Protein AF-A0A7K1J7A1-F1 (afdb_monomer_lite)

pLDDT: mean 70.17, std 13.19, range [38.38, 90.12]

Foldseek 3Di:
DVVLVVVVVVLVVCVVPPPDVVVVVVSVVVVLLSVQLVVQLVVCVVVDPDDSVVSSVVSSVLCVVVVVLVVVLVVLVVVLVVVLVVCVVPPVVCNVVCVPVVVVVSVVVNVVSVVVSCVVVVVVVVVVPPPPPDDDDPDPPPDVVPVVVPPPPDPDD

Sequence (157 aa):
MAYFRRHGAGLIYSWIVLQITPLLVPKIAFSIVWLIGFEWSFYLQARFENTLGGTLRNAYIFGVVYFPATLAMVAIDALFIALLVGAWFVMPQGLFLLVVLGYGCMLALHVPILEYALRKYTRADSATEPANEAQPTPPAQSASSGEYFTRDQLPRK

Secondary structure (DSSP, 8-state):
-HHHHHHHHHHHHHHHH---GGGHHHHHHHHHHHHHHHHHHHHHHHH----HHHHHHHHHHHHHHTHHHHHHHHHHHHHHHHHHHHHHHH-GGGHHHIIIIIHHHHHHHHHHHHHHHHHHHHHHHHHHTTSSS---------SSTTTSSSSS-----

Radius of gyration: 28.2 Å; chains: 1; bounding box: 83×29×86 Å

Structure (mmCIF, N/CA/C/O backbone):
data_AF-A0A7K1J7A1-F1
#
_entry.id   AF-A0A7K1J7A1-F1
#
loop_
_atom_site.group_PDB
_atom_site.id
_atom_site.type_symbol
_atom_site.label_atom_id
_atom_site.label_alt_id
_atom_site.label_comp_id
_atom_site.label_asym_id
_atom_site.label_entity_id
_atom_site.label_seq_id
_atom_site.pdbx_PDB_ins_code
_atom_site.Cartn_x
_atom_site.Cartn_y
_atom_site.Cartn_z
_atom_site.occupancy
_atom_site.B_iso_or_equiv
_atom_site.auth_seq_id
_atom_site.auth_comp_id
_atom_site.auth_asym_id
_atom_site.auth_atom_id
_atom_site.pdbx_PDB_model_num
ATOM 1 N N . MET A 1 1 ? -13.525 -11.819 0.703 1.00 55.12 1 MET A N 1
ATOM 2 C CA . MET A 1 1 ? -12.378 -12.090 -0.200 1.00 55.12 1 MET A CA 1
ATOM 3 C C . MET A 1 1 ? -12.697 -12.079 -1.701 1.00 55.12 1 MET A C 1
ATOM 5 O O . MET A 1 1 ? -11.888 -11.565 -2.462 1.00 55.12 1 MET A O 1
ATOM 9 N N . ALA A 1 2 ? -13.845 -12.585 -2.174 1.00 59.38 2 ALA A N 1
ATOM 10 C CA . ALA A 1 2 ? -14.137 -12.650 -3.620 1.00 59.38 2 ALA A CA 1
ATOM 11 C C . ALA A 1 2 ? -14.369 -11.288 -4.316 1.00 59.38 2 ALA A C 1
ATOM 13 O O . ALA A 1 2 ? -14.198 -11.186 -5.528 1.00 59.38 2 ALA A O 1
ATOM 14 N N . TYR A 1 3 ? -14.784 -10.253 -3.578 1.00 63.09 3 TYR A N 1
ATOM 15 C CA . TYR A 1 3 ? -15.041 -8.917 -4.133 1.00 63.09 3 TYR A CA 1
ATOM 16 C C . TYR A 1 3 ? -13.729 -8.185 -4.435 1.00 63.09 3 TYR A C 1
ATOM 18 O O . TYR A 1 3 ? -13.488 -7.765 -5.560 1.00 63.09 3 TYR A O 1
ATOM 26 N N . PHE A 1 4 ? -12.825 -8.163 -3.456 1.00 64.88 4 PHE A N 1
ATOM 27 C CA . PHE A 1 4 ? -11.498 -7.578 -3.590 1.00 64.88 4 PHE A CA 1
ATOM 28 C C . PHE A 1 4 ? -10.672 -8.247 -4.704 1.00 64.88 4 PHE A C 1
ATOM 30 O O . PHE A 1 4 ? -10.059 -7.575 -5.526 1.00 64.88 4 PHE A O 1
ATOM 37 N N . ARG A 1 5 ? -10.762 -9.580 -4.807 1.00 68.38 5 ARG A N 1
ATOM 38 C CA . ARG A 1 5 ? -10.115 -10.370 -5.865 1.00 68.38 5 ARG A CA 1
ATOM 39 C C . ARG A 1 5 ? -10.633 -10.034 -7.266 1.00 68.38 5 ARG A C 1
ATOM 41 O O . ARG A 1 5 ? -9.837 -9.929 -8.189 1.00 68.38 5 ARG A O 1
ATOM 48 N N . ARG A 1 6 ? -11.950 -9.854 -7.427 1.00 75.19 6 ARG A N 1
ATOM 49 C CA . ARG A 1 6 ? -12.563 -9.506 -8.722 1.00 75.19 6 ARG A CA 1
ATOM 50 C C . ARG A 1 6 ? -12.204 -8.091 -9.166 1.00 75.19 6 ARG A C 1
ATOM 52 O O . ARG A 1 6 ? -11.797 -7.909 -10.307 1.00 75.19 6 ARG A O 1
ATOM 59 N N . HIS A 1 7 ? -12.297 -7.115 -8.265 1.00 75.50 7 HIS A N 1
ATOM 60 C CA . HIS A 1 7 ? -11.946 -5.725 -8.581 1.00 75.50 7 HIS A CA 1
ATOM 61 C C . HIS A 1 7 ? -10.441 -5.538 -8.783 1.00 75.50 7 HIS A C 1
ATOM 63 O O . HIS A 1 7 ? -10.044 -4.822 -9.693 1.00 75.50 7 HIS A O 1
ATOM 69 N N . GLY A 1 8 ? -9.606 -6.252 -8.020 1.00 73.06 8 GLY A N 1
ATOM 70 C CA . GLY A 1 8 ? -8.157 -6.288 -8.229 1.00 73.06 8 GLY A CA 1
ATOM 71 C C . GLY A 1 8 ? -7.756 -6.899 -9.567 1.00 73.06 8 GLY A C 1
ATOM 72 O O . GLY A 1 8 ? -6.958 -6.319 -10.294 1.00 73.06 8 GLY A O 1
ATOM 73 N N . ALA A 1 9 ? -8.356 -8.033 -9.943 1.00 77.06 9 ALA A N 1
ATOM 74 C CA . ALA A 1 9 ? -8.112 -8.649 -11.246 1.00 77.06 9 ALA A CA 1
ATOM 75 C C . ALA A 1 9 ? -8.560 -7.740 -12.403 1.00 77.06 9 ALA A C 1
ATOM 77 O O . ALA A 1 9 ? -7.838 -7.601 -13.387 1.00 77.06 9 ALA A O 1
ATOM 78 N N . GLY A 1 10 ? -9.711 -7.071 -12.264 1.00 78.56 10 GLY A N 1
ATOM 79 C CA . GLY A 1 10 ? -10.178 -6.075 -13.231 1.00 78.56 10 GLY A CA 1
ATOM 80 C C . GLY A 1 10 ? -9.242 -4.869 -13.341 1.00 78.56 10 GLY A C 1
ATOM 81 O O . GLY A 1 10 ? -9.002 -4.375 -14.442 1.00 78.56 10 GLY A O 1
ATOM 82 N N . LEU A 1 11 ? -8.655 -4.432 -12.224 1.00 79.06 11 LEU A N 1
ATOM 83 C CA . LEU A 1 11 ? -7.682 -3.344 -12.198 1.00 79.06 11 LEU A CA 1
ATOM 84 C C . LEU A 1 11 ? -6.378 -3.732 -12.911 1.00 79.06 11 LEU A C 1
ATOM 86 O O . LEU A 1 11 ? -5.908 -2.982 -13.764 1.00 79.06 11 LEU A O 1
ATOM 90 N N . ILE A 1 12 ? -5.842 -4.925 -12.629 1.00 77.81 12 ILE A N 1
ATOM 91 C CA . ILE A 1 12 ? -4.649 -5.477 -13.297 1.00 77.81 12 ILE A CA 1
ATOM 92 C C . ILE A 1 12 ? -4.899 -5.637 -14.801 1.00 77.81 12 ILE A C 1
ATOM 94 O O . ILE A 1 12 ? -4.095 -5.190 -15.617 1.00 77.81 12 ILE A O 1
ATOM 98 N N . TYR A 1 13 ? -6.044 -6.207 -15.183 1.00 79.38 13 TYR A N 1
ATOM 99 C CA . TYR A 1 13 ? -6.443 -6.338 -16.585 1.00 79.38 13 TYR A CA 1
ATOM 100 C C . TYR A 1 13 ? -6.538 -4.975 -17.275 1.00 79.38 13 TYR A C 1
ATOM 102 O O . TYR A 1 13 ? -6.050 -4.799 -18.390 1.00 79.38 13 TYR A O 1
ATOM 110 N N . SER A 1 14 ? -7.100 -3.978 -16.588 1.00 75.88 14 SER A N 1
ATOM 111 C CA . SER A 1 14 ? -7.170 -2.615 -17.101 1.00 75.88 14 SER A CA 1
ATOM 112 C C . SER A 1 14 ? -5.773 -2.041 -17.350 1.00 75.88 14 SER A C 1
ATOM 114 O O . SER A 1 14 ? -5.555 -1.447 -18.403 1.00 75.88 14 SER A O 1
ATOM 116 N N . TRP A 1 15 ? -4.808 -2.228 -16.444 1.00 77.25 15 TRP A N 1
ATOM 117 C CA . TRP A 1 15 ? -3.411 -1.797 -16.630 1.00 77.25 15 TRP A CA 1
ATOM 118 C C . TRP A 1 15 ? -2.720 -2.433 -17.844 1.00 77.25 15 TRP A C 1
ATOM 120 O O . TRP A 1 15 ? -1.930 -1.761 -18.505 1.00 77.25 15 TRP A O 1
ATOM 130 N N . ILE A 1 16 ? -3.048 -3.685 -18.162 1.00 74.81 16 ILE A N 1
ATOM 131 C CA . ILE A 1 16 ? -2.437 -4.435 -19.268 1.00 74.81 16 ILE A CA 1
ATOM 132 C C . ILE A 1 16 ? -3.100 -4.106 -20.615 1.00 74.81 16 ILE A C 1
ATOM 134 O O . ILE A 1 16 ? -2.403 -3.920 -21.607 1.00 74.81 16 ILE A O 1
ATOM 138 N N . VAL A 1 17 ? -4.434 -4.018 -20.660 1.00 75.88 17 VAL A N 1
ATOM 139 C CA . VAL A 1 17 ? -5.200 -3.939 -21.920 1.00 75.88 17 VAL A CA 1
ATOM 140 C C . VAL A 1 17 ? -5.604 -2.510 -22.298 1.00 75.88 17 VAL A C 1
ATOM 142 O O . VAL A 1 17 ? -5.660 -2.176 -23.478 1.00 75.88 17 VAL A O 1
ATOM 145 N N . LEU A 1 18 ? -5.867 -1.632 -21.323 1.00 67.25 18 LEU A N 1
ATOM 146 C CA . LEU A 1 18 ? -6.308 -0.252 -21.567 1.00 67.25 18 LEU A CA 1
ATOM 147 C C . LEU A 1 18 ? -5.167 0.752 -21.337 1.00 67.25 18 LEU A C 1
ATOM 149 O O . LEU A 1 18 ? -5.097 1.400 -20.291 1.00 67.25 18 LEU A O 1
ATOM 153 N N . GLN A 1 19 ? -4.301 0.929 -22.334 1.00 69.81 19 GLN A N 1
ATOM 154 C CA . GLN A 1 19 ? -3.182 1.891 -22.316 1.00 69.81 19 GLN A CA 1
ATOM 155 C C . GLN A 1 19 ? -3.544 3.258 -22.933 1.00 69.81 19 GLN A C 1
ATOM 157 O O . GLN A 1 19 ? -2.779 3.850 -23.687 1.00 69.81 19 GLN A O 1
ATOM 162 N N . ILE A 1 20 ? -4.743 3.765 -22.644 1.00 73.81 20 ILE A N 1
ATOM 163 C CA . ILE A 1 20 ? -5.247 5.022 -23.214 1.00 73.81 20 ILE A CA 1
ATOM 164 C C . ILE A 1 20 ? -4.845 6.198 -22.304 1.00 73.81 20 ILE A C 1
ATOM 166 O O . ILE A 1 20 ? -5.262 6.242 -21.146 1.00 73.81 20 ILE A O 1
ATOM 170 N N . THR A 1 21 ? -4.080 7.168 -22.825 1.00 73.31 21 THR A N 1
ATOM 171 C CA . THR A 1 21 ? -3.510 8.310 -22.071 1.00 73.31 21 THR A CA 1
ATOM 172 C C . THR A 1 21 ? -4.517 9.096 -21.214 1.00 73.31 21 THR A C 1
ATOM 174 O O . THR A 1 21 ? -4.243 9.280 -20.029 1.00 73.31 21 THR A O 1
ATOM 177 N N . PRO A 1 22 ? -5.699 9.524 -21.708 1.00 72.94 22 PRO A N 1
ATOM 178 C CA . PRO A 1 22 ? -6.673 10.229 -20.862 1.00 72.94 22 PRO A CA 1
ATOM 179 C C . PRO A 1 22 ? -7.270 9.360 -19.744 1.00 72.94 22 PRO A C 1
ATOM 181 O O . PRO A 1 22 ? -7.758 9.884 -18.746 1.00 72.94 22 PRO A O 1
ATOM 184 N N . LEU A 1 23 ? -7.206 8.032 -19.870 1.00 74.62 23 LEU A N 1
ATOM 185 C CA . LEU A 1 23 ? -7.706 7.097 -18.865 1.00 74.62 23 LEU A CA 1
ATOM 186 C C . LEU A 1 23 ? -6.685 6.801 -17.754 1.00 74.62 23 LEU A C 1
ATOM 188 O O . LEU A 1 23 ? -7.055 6.163 -16.767 1.00 74.62 23 LEU A O 1
ATOM 192 N N . LEU A 1 24 ? -5.433 7.273 -17.864 1.00 74.06 24 LEU A N 1
ATOM 193 C CA . LEU A 1 24 ? -4.419 7.076 -16.822 1.00 74.06 24 LEU A CA 1
ATOM 194 C C . LEU A 1 24 ? -4.780 7.794 -15.521 1.00 74.06 24 LEU A C 1
ATOM 196 O O . LEU A 1 24 ? -4.690 7.184 -14.462 1.00 74.06 24 LEU A O 1
ATOM 200 N N . VAL A 1 25 ? -5.202 9.061 -15.579 1.00 77.00 25 VAL A N 1
ATOM 201 C CA . VAL A 1 25 ? -5.468 9.857 -14.365 1.00 77.00 25 VAL A CA 1
ATOM 202 C C . VAL A 1 25 ? -6.579 9.227 -13.505 1.00 77.00 25 VAL A C 1
ATOM 204 O O . VAL A 1 25 ? -6.329 8.965 -12.325 1.00 77.00 25 VAL A O 1
ATOM 207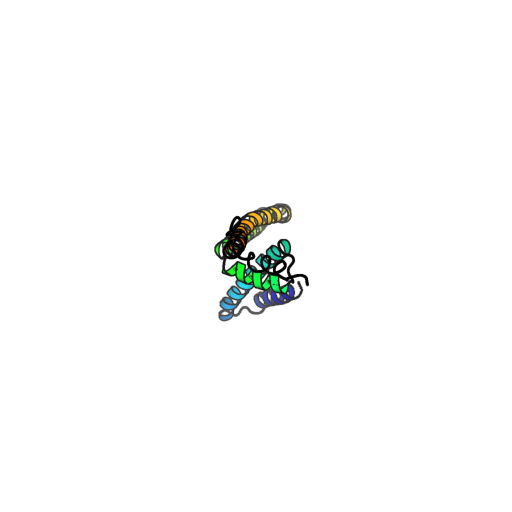 N N . PRO A 1 26 ? -7.759 8.868 -14.056 1.00 80.19 26 PRO A N 1
ATOM 208 C CA . PRO A 1 26 ? -8.788 8.162 -13.291 1.00 80.19 26 PRO A CA 1
ATOM 209 C C . PRO A 1 26 ? -8.329 6.784 -12.801 1.00 80.19 26 PRO A C 1
ATOM 211 O O . PRO A 1 26 ? -8.681 6.368 -11.700 1.00 80.19 26 PRO A O 1
ATOM 214 N N . LYS A 1 27 ? -7.524 6.071 -13.597 1.00 75.44 27 LYS A N 1
ATOM 215 C CA . LYS A 1 27 ? -7.009 4.742 -13.247 1.00 75.44 27 LYS A CA 1
ATOM 216 C C . LYS A 1 27 ? -6.015 4.791 -12.087 1.00 75.44 27 LYS A C 1
ATOM 218 O O . LYS A 1 27 ? -6.087 3.934 -11.208 1.00 75.44 27 LYS A O 1
ATOM 223 N N . ILE A 1 28 ? -5.125 5.784 -12.053 1.00 80.75 28 ILE A N 1
ATOM 224 C CA . ILE A 1 28 ? -4.208 6.027 -10.931 1.00 80.75 28 ILE A CA 1
ATOM 225 C C . ILE A 1 28 ? -5.015 6.331 -9.670 1.00 80.75 28 ILE A C 1
ATOM 227 O O . ILE A 1 28 ? -4.813 5.677 -8.652 1.00 80.75 28 ILE A O 1
ATOM 231 N N . ALA A 1 29 ? -5.979 7.253 -9.752 1.00 76.56 29 ALA A N 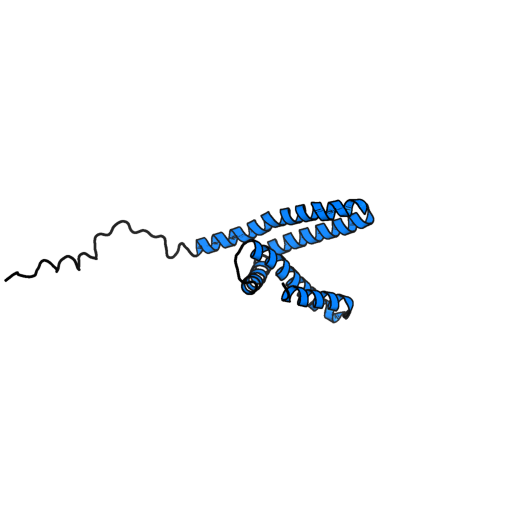1
ATOM 232 C CA . ALA A 1 29 ? -6.834 7.599 -8.619 1.00 76.56 29 ALA A CA 1
ATOM 233 C C . ALA A 1 29 ? -7.592 6.371 -8.082 1.00 76.56 29 ALA A C 1
ATOM 235 O O . ALA A 1 29 ? -7.582 6.111 -6.880 1.00 76.56 29 ALA A O 1
ATOM 236 N N . PHE A 1 30 ? -8.180 5.564 -8.969 1.00 80.31 30 PHE A N 1
ATOM 237 C CA . PHE A 1 30 ? -8.872 4.333 -8.585 1.00 80.31 30 PHE A CA 1
ATOM 238 C C . PHE A 1 30 ? -7.921 3.292 -7.980 1.00 80.31 30 PHE A C 1
ATOM 240 O O . PHE A 1 30 ? -8.285 2.620 -7.019 1.00 80.31 30 PHE A O 1
ATOM 247 N N . SER A 1 31 ? -6.693 3.186 -8.497 1.00 78.38 31 SER A N 1
ATOM 248 C CA . SER A 1 31 ? -5.668 2.287 -7.953 1.00 78.38 31 SER A CA 1
ATOM 249 C C . SER A 1 31 ? -5.258 2.696 -6.542 1.00 78.38 31 SER A C 1
ATOM 251 O O . SER A 1 31 ? -5.178 1.835 -5.674 1.00 78.38 31 SER A O 1
ATOM 253 N N . ILE A 1 32 ? -5.078 3.995 -6.289 1.00 78.69 32 ILE A N 1
ATOM 254 C CA . ILE A 1 32 ? -4.763 4.530 -4.957 1.00 78.69 32 ILE A CA 1
ATOM 255 C C . ILE A 1 32 ? -5.907 4.236 -3.984 1.00 78.69 32 ILE A C 1
ATOM 257 O O . ILE A 1 32 ? -5.678 3.673 -2.919 1.00 78.69 32 ILE A O 1
ATOM 261 N N . VAL A 1 33 ? -7.151 4.551 -4.360 1.00 79.00 33 VAL A N 1
ATOM 262 C CA . VAL A 1 33 ? -8.329 4.275 -3.520 1.00 79.00 33 VAL A CA 1
ATOM 263 C C . VAL A 1 33 ? -8.443 2.782 -3.211 1.00 79.00 33 VAL A C 1
ATOM 265 O O . VAL A 1 33 ? -8.718 2.395 -2.076 1.00 79.00 33 VAL A O 1
ATOM 268 N N . TRP A 1 34 ? -8.206 1.928 -4.204 1.00 79.31 34 TRP A N 1
ATOM 269 C CA . TRP A 1 34 ? -8.223 0.482 -4.026 1.00 79.31 34 TRP A CA 1
ATOM 270 C C . TRP A 1 34 ? -7.117 -0.003 -3.077 1.00 79.31 34 TRP A C 1
ATOM 272 O O . TRP A 1 34 ? -7.407 -0.828 -2.211 1.00 79.31 34 TRP A O 1
ATOM 282 N N . LEU A 1 35 ? -5.899 0.542 -3.192 1.00 78.00 35 LEU A N 1
ATOM 283 C CA . LEU A 1 35 ? -4.760 0.214 -2.326 1.00 78.00 35 LEU A CA 1
ATOM 284 C C . LEU A 1 35 ? -5.065 0.560 -0.864 1.00 78.00 35 LEU A C 1
ATOM 286 O O . LEU A 1 35 ? -4.965 -0.299 0.005 1.00 78.00 35 LEU A O 1
ATOM 290 N N . ILE A 1 36 ? -5.575 1.771 -0.621 1.00 77.69 36 ILE A N 1
ATOM 291 C CA . ILE A 1 36 ? -5.980 2.232 0.714 1.00 77.69 36 ILE A CA 1
ATOM 292 C C . ILE A 1 36 ? -7.057 1.306 1.294 1.00 77.69 36 ILE A C 1
ATOM 294 O O . ILE A 1 36 ? -6.946 0.825 2.419 1.00 77.69 36 ILE A O 1
ATOM 298 N N . GLY A 1 37 ? -8.104 1.008 0.520 1.00 75.19 37 GLY A N 1
ATOM 299 C CA . GLY A 1 37 ? -9.171 0.114 0.971 1.00 75.19 37 GLY A CA 1
ATOM 300 C C . GLY A 1 37 ? -8.659 -1.283 1.332 1.00 75.19 37 GLY A C 1
ATOM 301 O O . GLY A 1 37 ? -9.134 -1.878 2.298 1.00 75.19 37 GLY A O 1
ATOM 302 N N . PHE A 1 38 ? -7.685 -1.802 0.585 1.00 79.81 38 PHE A N 1
ATOM 303 C CA . PHE A 1 38 ? -7.070 -3.104 0.835 1.00 79.81 38 PHE A CA 1
ATOM 304 C C . PHE A 1 38 ? -6.275 -3.156 2.130 1.00 79.81 38 PHE A C 1
ATOM 306 O O . PHE A 1 38 ? -6.488 -4.036 2.965 1.00 79.81 38 PHE A O 1
ATOM 313 N N . GLU A 1 39 ? -5.365 -2.200 2.258 1.00 77.00 39 GLU A N 1
ATOM 314 C CA . GLU A 1 39 ? -4.353 -2.106 3.297 1.00 77.00 39 GLU A CA 1
ATOM 315 C C . GLU A 1 39 ? -5.016 -1.965 4.669 1.00 77.00 39 GLU A C 1
ATOM 317 O O . GLU A 1 39 ? -4.766 -2.742 5.594 1.00 77.00 39 GLU A O 1
ATOM 322 N N . TRP A 1 40 ? -6.003 -1.073 4.754 1.00 73.75 40 TRP A N 1
ATOM 323 C CA . TRP A 1 40 ? -6.779 -0.860 5.969 1.00 73.75 40 TRP A CA 1
ATOM 324 C C . TRP A 1 40 ? -7.781 -1.989 6.260 1.00 73.75 40 TRP A C 1
ATOM 326 O O . TRP A 1 40 ? -8.070 -2.259 7.428 1.00 73.75 40 TRP A O 1
ATOM 336 N N . SER A 1 41 ? -8.297 -2.692 5.240 1.00 76.38 41 SER A N 1
ATOM 337 C CA . SER A 1 41 ? -9.237 -3.807 5.455 1.00 76.38 41 SER A CA 1
ATOM 338 C C . SER A 1 41 ? -8.594 -4.971 6.204 1.00 76.38 41 SER A C 1
ATOM 340 O O . SER A 1 41 ? -9.235 -5.542 7.086 1.00 76.38 41 SER A O 1
ATOM 342 N N . PHE A 1 42 ? -7.348 -5.326 5.880 1.00 72.75 42 PHE A N 1
ATOM 343 C CA . PHE A 1 42 ? -6.640 -6.404 6.577 1.00 72.75 42 PHE A CA 1
ATOM 344 C C . PHE A 1 42 ? -6.317 -6.045 8.021 1.00 72.75 42 PHE A C 1
ATOM 346 O O . PHE A 1 42 ? -6.508 -6.869 8.916 1.00 72.75 42 PHE A O 1
ATOM 353 N N . TYR A 1 43 ? -5.896 -4.805 8.263 1.00 69.12 43 TYR A N 1
ATOM 354 C CA . TYR A 1 43 ? -5.615 -4.349 9.616 1.00 69.12 43 TYR A CA 1
ATOM 355 C C . TYR A 1 43 ? -6.868 -4.358 10.502 1.00 69.12 43 TYR A C 1
ATOM 357 O O . TYR A 1 43 ? -6.853 -4.902 11.607 1.00 69.12 43 TYR A O 1
ATOM 365 N N . LEU A 1 44 ? -7.983 -3.817 10.002 1.00 69.38 44 LEU A N 1
ATOM 366 C CA . LEU A 1 44 ? -9.241 -3.775 10.747 1.00 69.38 44 LEU A CA 1
ATOM 367 C C . LEU A 1 44 ? -9.851 -5.170 10.951 1.00 69.38 44 LEU A C 1
ATOM 369 O O . LEU A 1 44 ? -10.460 -5.400 11.991 1.00 69.38 44 LEU A O 1
ATOM 373 N N . GLN A 1 45 ? -9.661 -6.108 10.014 1.00 67.62 45 GLN A N 1
ATOM 374 C CA . GLN A 1 45 ? -10.054 -7.514 10.201 1.00 67.62 45 GLN A CA 1
ATOM 375 C C . GLN A 1 45 ? -9.253 -8.211 11.303 1.00 67.62 45 GLN A C 1
ATOM 377 O O . GLN A 1 45 ? -9.804 -9.046 12.009 1.00 67.62 45 GLN A O 1
ATOM 382 N N . ALA A 1 46 ? -7.969 -7.883 11.460 1.00 67.06 46 ALA A N 1
ATOM 383 C CA . ALA A 1 46 ? -7.123 -8.473 12.495 1.00 67.06 46 ALA A CA 1
ATOM 384 C C . ALA A 1 46 ? -7.379 -7.885 13.896 1.00 67.06 46 ALA A C 1
ATOM 386 O O . ALA A 1 46 ? -6.958 -8.474 14.891 1.00 67.06 46 ALA A O 1
ATOM 387 N N . ARG A 1 47 ? -8.025 -6.712 13.982 1.00 64.81 47 ARG A N 1
ATOM 388 C CA . ARG A 1 47 ? -8.250 -5.980 15.241 1.00 64.81 47 ARG A CA 1
ATOM 389 C C . ARG A 1 47 ? -9.693 -6.034 15.739 1.00 64.81 47 ARG A C 1
ATOM 391 O O . ARG A 1 47 ? -9.905 -5.957 16.944 1.00 64.81 47 ARG A O 1
ATOM 398 N N . PHE A 1 48 ? -10.665 -6.138 14.836 1.00 66.12 48 PHE A N 1
ATOM 399 C CA . PHE A 1 48 ? -12.084 -6.107 15.175 1.00 66.12 48 PHE A CA 1
ATOM 400 C C . PHE A 1 48 ? -12.827 -7.306 14.585 1.00 66.12 48 PHE A C 1
ATOM 402 O O . PHE A 1 48 ? -12.724 -7.584 13.389 1.00 66.12 48 PHE A O 1
ATOM 409 N N . GLU A 1 49 ? -13.669 -7.948 15.395 1.00 55.69 49 GLU A N 1
ATOM 410 C CA . GLU A 1 49 ? -14.662 -8.907 14.909 1.00 55.69 49 GLU A CA 1
ATOM 411 C C . GLU A 1 49 ? -15.841 -8.157 14.279 1.00 55.69 49 GLU A C 1
ATOM 413 O O . GLU A 1 49 ? -16.850 -7.869 14.915 1.00 55.69 49 GLU A O 1
ATOM 418 N N . ASN A 1 50 ? -15.692 -7.785 13.008 1.00 58.72 50 ASN A N 1
ATOM 419 C CA . ASN A 1 50 ? -16.725 -7.103 12.234 1.00 58.72 50 ASN A CA 1
ATOM 420 C C . ASN A 1 50 ? -17.072 -7.886 10.966 1.00 58.72 50 ASN A C 1
ATOM 422 O O . ASN A 1 50 ? -16.228 -8.545 10.354 1.00 58.72 50 ASN A O 1
ATOM 426 N N . THR A 1 51 ? -18.327 -7.773 10.523 1.00 64.88 51 THR A N 1
ATOM 427 C CA . THR A 1 51 ? -18.722 -8.302 9.213 1.00 64.88 51 THR A CA 1
ATOM 428 C C . THR A 1 51 ? -17.898 -7.627 8.111 1.00 64.88 51 THR A C 1
ATOM 430 O O . THR A 1 51 ? -17.662 -6.419 8.134 1.00 64.88 51 THR A O 1
ATOM 433 N N . LEU A 1 52 ? -17.477 -8.405 7.107 1.00 60.84 52 LEU A N 1
ATOM 434 C CA . LEU A 1 52 ? -16.547 -7.968 6.051 1.00 60.84 52 LEU A CA 1
ATOM 435 C C . LEU A 1 52 ? -16.952 -6.650 5.356 1.00 60.84 52 LEU A C 1
ATOM 437 O O . LEU A 1 52 ? -16.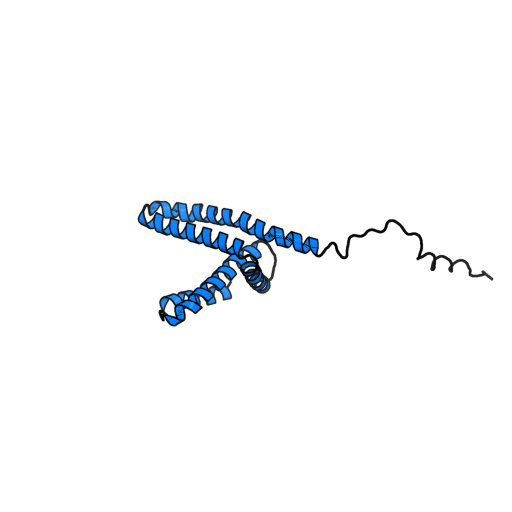085 -5.894 4.923 1.00 60.84 52 LEU A O 1
ATOM 441 N N . GLY A 1 53 ? -18.257 -6.376 5.238 1.00 59.03 53 GLY A N 1
ATOM 442 C CA . GLY A 1 53 ? -18.783 -5.139 4.651 1.00 59.03 53 GLY A CA 1
ATOM 443 C C . GLY A 1 53 ? -18.642 -3.909 5.556 1.00 59.03 53 GLY A C 1
ATOM 444 O O . GLY A 1 53 ? -18.347 -2.822 5.060 1.00 59.03 53 GLY A O 1
ATOM 445 N N . GLY A 1 54 ? -18.788 -4.078 6.875 1.00 64.81 54 GLY A N 1
ATOM 446 C CA . GLY A 1 54 ? -18.538 -3.018 7.857 1.00 64.81 54 GLY A CA 1
ATOM 447 C C . GLY A 1 54 ? -17.058 -2.644 7.921 1.00 64.81 54 GLY A C 1
ATOM 448 O O . GLY A 1 54 ? -16.720 -1.460 7.950 1.00 64.81 54 GLY A O 1
ATOM 449 N N . THR A 1 55 ? -16.175 -3.641 7.822 1.00 67.44 55 THR A N 1
ATOM 450 C CA . THR A 1 55 ? -14.724 -3.425 7.803 1.00 67.44 55 THR A CA 1
ATOM 451 C C . THR A 1 55 ? -14.265 -2.621 6.592 1.00 67.44 55 THR A C 1
ATOM 453 O O . THR A 1 55 ? -13.478 -1.696 6.761 1.00 67.44 55 THR A O 1
ATOM 456 N N . LEU A 1 56 ? -14.785 -2.902 5.389 1.00 67.25 56 LEU A N 1
ATOM 457 C CA . LEU A 1 56 ? -14.444 -2.111 4.200 1.00 67.25 56 LEU A CA 1
ATOM 458 C C . LEU A 1 56 ? -14.862 -0.646 4.359 1.00 67.25 56 LEU A C 1
ATOM 460 O O . LEU A 1 56 ? -14.071 0.250 4.085 1.00 67.25 56 LEU A O 1
ATOM 464 N N . ARG A 1 57 ? -16.095 -0.386 4.814 1.00 67.69 57 ARG A N 1
ATOM 465 C CA . ARG A 1 57 ? -16.578 0.991 4.995 1.00 67.69 57 ARG A CA 1
ATOM 466 C C . ARG A 1 57 ? -15.708 1.754 5.995 1.00 67.69 57 ARG A C 1
ATOM 468 O O . ARG A 1 57 ? -15.335 2.892 5.725 1.00 67.69 57 ARG A O 1
ATOM 475 N N . ASN A 1 58 ? -15.340 1.114 7.103 1.00 68.12 58 ASN A N 1
ATOM 476 C CA . ASN A 1 58 ? -14.452 1.717 8.092 1.00 68.12 58 ASN A CA 1
ATOM 477 C C . ASN A 1 58 ? -13.032 1.908 7.542 1.00 68.12 58 ASN A C 1
ATOM 479 O O . ASN A 1 58 ? -12.446 2.959 7.774 1.00 68.12 58 ASN A O 1
ATOM 483 N N . ALA A 1 59 ? -12.509 0.963 6.756 1.00 71.69 59 ALA A N 1
ATOM 484 C CA . ALA A 1 59 ? -11.191 1.057 6.129 1.00 71.69 59 ALA A CA 1
ATOM 485 C C . ALA A 1 59 ? -11.056 2.317 5.264 1.00 71.69 59 ALA A C 1
ATOM 487 O O . ALA A 1 59 ? -10.076 3.049 5.384 1.00 71.69 59 ALA A O 1
ATOM 488 N N . TYR A 1 60 ? -12.070 2.619 4.449 1.00 72.62 60 TYR A N 1
ATOM 489 C CA . TYR A 1 60 ? -12.072 3.829 3.625 1.00 72.62 60 TYR A CA 1
ATOM 490 C C . TYR A 1 60 ? -12.156 5.117 4.455 1.00 72.62 60 TYR A C 1
ATOM 492 O O . TYR A 1 60 ? -11.470 6.085 4.136 1.00 72.62 60 TYR A O 1
ATOM 500 N N . ILE A 1 61 ? -12.947 5.136 5.534 1.00 72.25 61 ILE A N 1
ATOM 501 C CA . ILE A 1 61 ? -13.044 6.302 6.429 1.00 72.25 61 ILE A CA 1
ATOM 502 C C . ILE A 1 61 ? -11.701 6.546 7.129 1.00 72.25 61 ILE A C 1
ATOM 504 O O . ILE A 1 61 ? -11.194 7.666 7.107 1.00 72.25 61 ILE A O 1
ATOM 508 N N . PHE A 1 62 ? -11.087 5.501 7.689 1.00 66.00 62 PHE A N 1
ATOM 509 C CA . PHE A 1 62 ? -9.782 5.606 8.343 1.00 66.00 62 PHE A CA 1
ATOM 510 C C . PHE A 1 62 ? -8.680 6.020 7.365 1.00 66.00 62 PHE A C 1
ATOM 512 O O . PHE A 1 62 ? -7.901 6.917 7.680 1.00 66.00 62 PHE A O 1
ATOM 519 N N . GLY A 1 63 ? -8.662 5.452 6.159 1.00 63.44 63 GLY A N 1
ATOM 520 C CA . GLY A 1 63 ? -7.669 5.786 5.143 1.00 63.44 63 GLY A CA 1
ATOM 521 C C . GLY A 1 63 ? -7.692 7.255 4.706 1.00 63.44 63 GLY A C 1
ATOM 522 O O . GLY A 1 63 ? -6.629 7.835 4.485 1.00 63.44 63 GLY A O 1
ATOM 523 N N . VAL A 1 64 ? -8.880 7.869 4.626 1.00 66.38 64 VAL A N 1
ATOM 524 C CA . VAL A 1 64 ? -9.051 9.286 4.247 1.00 66.38 64 VAL A CA 1
ATOM 525 C C . VAL A 1 64 ? -8.807 10.227 5.431 1.00 66.38 64 VAL A C 1
ATOM 527 O O . VAL A 1 64 ? -8.160 11.260 5.271 1.00 66.38 64 VAL A O 1
ATOM 530 N N . VAL A 1 65 ? -9.289 9.877 6.627 1.00 66.62 65 VAL A N 1
ATOM 531 C CA . VAL A 1 65 ? -9.165 10.721 7.831 1.00 66.62 65 VAL A CA 1
ATOM 532 C C . VAL A 1 65 ? -7.734 10.721 8.383 1.00 66.62 65 VAL A C 1
ATOM 534 O O . VAL A 1 65 ? -7.262 11.745 8.877 1.00 66.62 65 VAL A O 1
ATOM 537 N N . TYR A 1 66 ? -7.009 9.607 8.259 1.00 68.56 66 TYR A N 1
ATOM 538 C CA . TYR A 1 66 ? -5.632 9.456 8.740 1.00 68.56 66 TYR A CA 1
ATOM 539 C C . TYR A 1 66 ? -4.629 9.409 7.589 1.00 68.56 66 TYR A C 1
ATOM 541 O O . TYR A 1 66 ? -3.754 8.544 7.531 1.00 68.56 66 TYR A O 1
ATOM 549 N N . PHE A 1 67 ? -4.716 10.404 6.705 1.00 69.19 67 PHE A N 1
ATOM 550 C CA . PHE A 1 67 ? -3.803 10.576 5.574 1.00 69.19 67 PHE A CA 1
ATOM 551 C C . PHE A 1 67 ? -2.304 10.447 5.930 1.00 69.19 67 PHE A C 1
ATOM 553 O O . PHE A 1 67 ? -1.597 9.777 5.182 1.00 69.19 67 PHE A O 1
ATOM 560 N N . PRO A 1 68 ? -1.788 10.977 7.064 1.00 69.69 68 PRO A N 1
ATOM 561 C CA . PRO A 1 68 ? -0.372 10.822 7.415 1.00 69.69 68 PRO A CA 1
ATOM 562 C C . PRO A 1 68 ? 0.032 9.373 7.711 1.00 69.69 68 PRO A C 1
ATOM 564 O O . PRO A 1 68 ? 1.145 8.974 7.384 1.00 69.69 68 PRO A O 1
ATOM 567 N N . ALA A 1 69 ? -0.861 8.585 8.320 1.00 70.88 69 ALA A N 1
ATOM 568 C CA . ALA A 1 69 ? -0.598 7.180 8.624 1.00 70.88 69 ALA A CA 1
ATOM 569 C C . ALA A 1 69 ? -0.612 6.346 7.340 1.00 70.88 69 ALA A C 1
ATOM 571 O O . ALA A 1 69 ? 0.317 5.583 7.100 1.00 70.88 69 ALA A O 1
ATOM 572 N N . THR A 1 70 ? -1.606 6.568 6.476 1.00 76.62 70 THR A N 1
ATOM 573 C CA . THR A 1 70 ? -1.668 5.963 5.138 1.00 76.62 70 THR A CA 1
ATOM 574 C C . THR A 1 70 ? -0.432 6.315 4.308 1.00 76.62 70 THR A C 1
ATOM 576 O O . THR A 1 70 ? 0.170 5.445 3.694 1.00 76.62 70 THR A O 1
ATOM 579 N N . LEU A 1 71 ? 0.006 7.579 4.325 1.00 78.88 71 LEU A N 1
ATOM 580 C CA . LEU A 1 71 ? 1.199 8.014 3.598 1.00 78.88 71 LEU A CA 1
ATOM 581 C C . LEU A 1 71 ? 2.476 7.348 4.130 1.00 78.88 71 LEU A C 1
ATOM 583 O O . LEU A 1 71 ? 3.334 6.967 3.339 1.00 78.88 71 LEU A O 1
ATOM 587 N N . ALA A 1 72 ? 2.603 7.198 5.452 1.00 79.25 72 ALA A N 1
ATOM 588 C CA . ALA A 1 72 ? 3.749 6.536 6.069 1.00 79.25 72 ALA A CA 1
ATOM 589 C C . ALA A 1 72 ? 3.829 5.049 5.691 1.00 79.25 72 ALA A C 1
ATOM 591 O O . ALA A 1 72 ? 4.915 4.560 5.387 1.00 79.25 72 ALA A O 1
ATOM 592 N N . MET A 1 73 ? 2.694 4.349 5.666 1.00 80.50 73 MET A N 1
ATOM 593 C CA . MET A 1 73 ? 2.642 2.941 5.262 1.00 80.50 73 MET A CA 1
ATOM 594 C C . MET A 1 73 ? 2.959 2.767 3.769 1.00 80.50 73 MET A C 1
ATOM 596 O O . MET A 1 73 ? 3.884 2.036 3.423 1.00 80.50 73 MET A O 1
ATOM 600 N N . VAL A 1 74 ? 2.348 3.577 2.896 1.00 83.44 74 VAL A N 1
ATOM 601 C CA . VAL A 1 74 ? 2.670 3.604 1.455 1.00 83.44 74 VAL A CA 1
ATOM 602 C C . VAL A 1 74 ? 4.152 3.918 1.203 1.00 83.44 74 VAL A C 1
ATOM 604 O O . VAL A 1 74 ? 4.759 3.368 0.284 1.00 83.44 74 VAL A O 1
ATOM 607 N N . ALA A 1 75 ? 4.769 4.785 2.010 1.00 83.00 75 ALA A N 1
ATOM 608 C CA . ALA A 1 75 ? 6.198 5.075 1.905 1.00 83.00 75 ALA A CA 1
ATOM 609 C C . ALA A 1 75 ? 7.072 3.863 2.279 1.00 83.00 75 ALA A C 1
ATOM 611 O O . ALA A 1 75 ? 8.087 3.620 1.622 1.00 83.00 75 ALA A O 1
ATOM 612 N N . ILE A 1 76 ? 6.680 3.088 3.295 1.00 84.06 76 ILE A N 1
ATOM 613 C CA . ILE A 1 76 ? 7.364 1.843 3.679 1.00 84.06 76 ILE A CA 1
ATOM 614 C C . ILE A 1 76 ? 7.221 0.795 2.569 1.00 84.06 76 ILE A C 1
ATOM 616 O O . ILE A 1 76 ? 8.212 0.155 2.211 1.00 84.06 76 ILE A O 1
ATOM 620 N N . ASP A 1 77 ? 6.037 0.671 1.973 1.00 84.69 77 ASP A N 1
ATOM 621 C CA . ASP A 1 77 ? 5.788 -0.225 0.839 1.00 84.69 77 ASP A CA 1
ATOM 622 C C . ASP A 1 77 ? 6.653 0.140 -0.367 1.00 84.69 77 ASP A C 1
ATOM 624 O O . ASP A 1 77 ? 7.315 -0.718 -0.956 1.00 84.69 77 ASP A O 1
ATOM 628 N N . ALA A 1 78 ? 6.702 1.429 -0.713 1.00 85.19 78 ALA A N 1
ATOM 629 C CA . ALA A 1 78 ? 7.526 1.929 -1.806 1.00 85.19 78 ALA A CA 1
ATOM 630 C C . ALA A 1 78 ? 9.020 1.666 -1.559 1.00 85.19 78 ALA A C 1
ATOM 632 O O . ALA A 1 78 ? 9.730 1.242 -2.474 1.00 85.19 78 ALA A O 1
ATOM 633 N N . LEU A 1 79 ? 9.492 1.863 -0.323 1.00 88.38 79 LEU A N 1
ATOM 634 C CA . LEU A 1 79 ? 10.865 1.552 0.070 1.00 88.38 79 LEU A CA 1
ATOM 635 C C . LEU A 1 79 ? 11.163 0.053 -0.064 1.00 88.38 79 LEU A C 1
ATOM 637 O O . LEU A 1 79 ? 12.211 -0.320 -0.593 1.00 88.38 79 LEU A O 1
ATOM 641 N N . PHE A 1 80 ? 10.242 -0.809 0.368 1.00 86.12 80 PHE A N 1
ATOM 642 C CA . PHE A 1 80 ? 10.390 -2.257 0.241 1.00 86.12 80 PHE A CA 1
ATOM 643 C C . PHE A 1 80 ? 10.441 -2.698 -1.228 1.00 86.12 80 PHE A C 1
ATOM 645 O O . PHE A 1 80 ? 11.314 -3.480 -1.603 1.00 86.12 80 PHE A O 1
ATOM 652 N N . ILE A 1 81 ? 9.578 -2.146 -2.087 1.00 87.38 81 ILE A N 1
ATOM 653 C CA . ILE A 1 81 ? 9.600 -2.407 -3.535 1.00 87.38 81 ILE A CA 1
ATOM 654 C C . ILE A 1 81 ? 10.922 -1.936 -4.151 1.00 87.38 81 ILE A C 1
ATOM 656 O O . ILE A 1 81 ? 11.523 -2.670 -4.935 1.00 87.38 81 ILE A O 1
ATOM 660 N N . ALA A 1 82 ? 11.412 -0.750 -3.781 1.00 86.94 82 ALA A N 1
ATOM 661 C CA . ALA A 1 82 ? 12.693 -0.236 -4.263 1.00 86.94 82 ALA A CA 1
ATOM 662 C C . ALA A 1 82 ? 13.863 -1.148 -3.861 1.00 86.94 82 ALA A C 1
ATOM 664 O O . ALA A 1 82 ? 14.728 -1.441 -4.687 1.00 86.94 82 ALA A O 1
ATOM 665 N N . LEU A 1 83 ? 13.858 -1.658 -2.624 1.00 87.00 83 LEU A N 1
ATOM 666 C CA . LEU A 1 83 ? 14.826 -2.653 -2.158 1.00 87.00 83 LEU A CA 1
ATOM 667 C C . LEU A 1 83 ? 14.715 -3.965 -2.937 1.00 87.00 83 LEU A C 1
ATOM 669 O O . LEU A 1 83 ? 15.738 -4.559 -3.255 1.00 87.00 83 LEU A O 1
ATOM 673 N N . LEU A 1 84 ? 13.504 -4.405 -3.278 1.00 87.88 84 LEU A N 1
ATOM 674 C CA . LEU A 1 84 ? 13.265 -5.644 -4.020 1.00 87.88 84 LEU A CA 1
ATOM 675 C C . LEU A 1 84 ? 13.780 -5.546 -5.460 1.00 87.88 84 LEU A C 1
ATOM 677 O O . LEU A 1 84 ? 14.467 -6.449 -5.938 1.00 87.88 84 LEU A O 1
ATOM 681 N N . VAL A 1 85 ? 13.538 -4.410 -6.115 1.00 87.12 85 VAL A N 1
ATOM 682 C CA . VAL A 1 85 ? 14.094 -4.095 -7.438 1.00 87.12 85 VAL A CA 1
ATOM 683 C C . VAL A 1 85 ? 15.619 -3.961 -7.366 1.00 87.12 85 VAL A C 1
ATOM 685 O O . VAL A 1 85 ? 16.324 -4.541 -8.187 1.00 87.12 85 VAL A O 1
ATOM 688 N N . GLY A 1 86 ? 16.156 -3.261 -6.365 1.00 86.25 86 GLY A N 1
ATOM 689 C CA . GLY A 1 86 ? 17.603 -3.132 -6.172 1.00 86.25 86 GLY A CA 1
ATOM 690 C C . GLY A 1 86 ? 18.289 -4.479 -5.924 1.00 86.25 86 GLY A C 1
ATOM 691 O O . GLY A 1 86 ? 19.302 -4.788 -6.551 1.00 86.25 86 GLY A O 1
ATOM 692 N N . ALA A 1 87 ? 17.706 -5.316 -5.066 1.00 85.56 87 ALA A N 1
ATOM 693 C CA . ALA A 1 87 ? 18.202 -6.656 -4.765 1.00 85.56 87 ALA A CA 1
ATOM 694 C C . ALA A 1 87 ? 18.164 -7.570 -5.993 1.00 85.56 87 ALA A C 1
ATOM 696 O O . ALA A 1 87 ? 19.089 -8.354 -6.185 1.00 85.56 87 ALA A O 1
ATOM 697 N N . TRP A 1 88 ? 17.156 -7.433 -6.859 1.00 86.50 88 TRP A N 1
ATOM 698 C CA . TRP A 1 88 ? 17.103 -8.151 -8.131 1.00 86.50 88 TRP A CA 1
ATOM 699 C C . TRP A 1 88 ? 18.323 -7.874 -9.014 1.00 86.50 88 TRP A C 1
ATOM 701 O O . TRP A 1 88 ? 18.905 -8.807 -9.564 1.00 86.50 88 TRP A O 1
ATOM 711 N N . PHE A 1 89 ? 18.740 -6.609 -9.119 1.00 89.81 89 PHE A N 1
ATOM 712 C CA . PHE A 1 89 ? 19.876 -6.227 -9.959 1.00 89.81 89 PHE A CA 1
ATOM 713 C C . PHE A 1 89 ? 21.241 -6.486 -9.310 1.00 89.81 89 PHE A C 1
ATOM 715 O O . PHE A 1 89 ? 22.189 -6.813 -10.020 1.00 89.81 89 PHE A O 1
ATOM 722 N N . VAL A 1 90 ? 21.365 -6.337 -7.987 1.00 83.69 90 VAL A N 1
ATOM 723 C CA . VAL A 1 90 ? 22.661 -6.428 -7.289 1.00 83.69 90 VAL A CA 1
ATOM 724 C C . VAL A 1 90 ? 22.955 -7.842 -6.788 1.00 83.69 90 VAL A C 1
ATOM 726 O O . VAL A 1 90 ? 24.087 -8.312 -6.887 1.00 83.69 90 VAL A O 1
ATOM 729 N N . MET A 1 91 ? 21.964 -8.531 -6.217 1.00 85.31 91 MET A N 1
ATOM 730 C CA . MET A 1 91 ? 22.168 -9.823 -5.563 1.00 85.31 91 MET A CA 1
ATOM 731 C C . MET A 1 91 ? 20.876 -10.661 -5.549 1.00 85.31 91 MET A C 1
ATOM 733 O O . MET A 1 91 ? 20.175 -10.706 -4.533 1.00 85.31 91 MET A O 1
ATOM 737 N N . PRO A 1 92 ? 20.575 -11.408 -6.627 1.00 82.06 92 PRO A N 1
ATOM 738 C CA . PRO A 1 92 ? 19.322 -12.156 -6.730 1.00 82.06 92 PRO A CA 1
ATOM 739 C C . PRO A 1 92 ? 19.192 -13.275 -5.682 1.00 82.06 92 PRO A C 1
ATOM 741 O O . PRO A 1 92 ? 18.092 -13.586 -5.240 1.00 82.06 92 PRO A O 1
ATOM 744 N N . GLN A 1 93 ? 20.301 -13.837 -5.192 1.00 82.75 93 GLN A N 1
ATOM 745 C CA . GLN A 1 93 ? 20.287 -14.799 -4.076 1.00 82.75 93 GLN A CA 1
ATOM 746 C C . GLN A 1 93 ? 19.764 -14.199 -2.753 1.00 82.75 93 GLN A C 1
ATOM 748 O O . GLN A 1 93 ? 19.195 -14.915 -1.932 1.00 82.75 93 GLN A O 1
ATOM 753 N N . GLY A 1 94 ? 19.896 -12.880 -2.557 1.00 81.75 94 GLY A N 1
ATOM 754 C CA . GLY A 1 94 ? 19.394 -12.168 -1.378 1.00 81.75 94 GLY A CA 1
ATOM 755 C C . GLY A 1 94 ? 17.880 -11.933 -1.394 1.00 81.75 94 GLY A C 1
ATOM 756 O O . GLY A 1 94 ? 17.305 -11.628 -0.350 1.00 81.75 94 GLY A O 1
ATOM 757 N N . LEU A 1 95 ? 17.211 -12.121 -2.541 1.00 85.06 95 LEU A N 1
ATOM 758 C CA . LEU A 1 95 ? 15.760 -11.941 -2.673 1.00 85.06 95 LEU A CA 1
ATOM 759 C C . LEU A 1 95 ? 14.974 -12.876 -1.758 1.00 85.06 95 LEU A C 1
ATOM 761 O O . LEU A 1 95 ? 13.981 -12.450 -1.182 1.00 85.06 95 LEU A O 1
ATOM 765 N N . PHE A 1 96 ? 15.410 -14.128 -1.594 1.00 86.38 96 PHE A N 1
ATOM 766 C CA . PHE A 1 96 ? 14.728 -15.074 -0.708 1.00 86.38 96 PHE A CA 1
ATOM 767 C C . PHE A 1 96 ? 14.680 -14.552 0.735 1.00 86.38 96 PHE A C 1
ATOM 769 O O . PHE A 1 96 ? 13.619 -14.524 1.357 1.00 86.38 96 PHE A O 1
ATOM 776 N N . LEU A 1 97 ? 15.817 -14.060 1.237 1.00 86.62 97 LEU A N 1
ATOM 777 C CA . LEU A 1 97 ? 15.911 -13.440 2.558 1.00 86.62 97 LEU A CA 1
ATOM 778 C C . LEU A 1 97 ? 15.087 -12.152 2.627 1.00 86.62 97 LEU A C 1
ATOM 780 O O . LEU A 1 97 ? 14.346 -11.958 3.583 1.00 86.62 97 LEU A O 1
ATOM 784 N N . LEU A 1 98 ? 15.160 -11.293 1.610 1.00 86.88 98 LEU A N 1
ATOM 785 C CA . LEU A 1 98 ? 14.393 -10.048 1.572 1.00 86.88 98 LEU A CA 1
ATOM 786 C C . LEU A 1 98 ? 12.876 -10.300 1.565 1.00 86.88 98 LEU A C 1
ATOM 788 O O . LEU A 1 98 ? 12.133 -9.590 2.233 1.00 86.88 98 LEU A O 1
ATOM 792 N N . VAL A 1 99 ? 12.408 -11.324 0.854 1.00 86.94 99 VAL A N 1
ATOM 793 C CA . VAL A 1 99 ? 10.985 -11.672 0.795 1.00 86.94 99 VAL A CA 1
ATOM 794 C C . VAL A 1 99 ? 10.517 -12.313 2.095 1.00 86.94 99 VAL A C 1
ATOM 796 O O . VAL A 1 99 ? 9.455 -11.954 2.578 1.00 86.94 99 VAL A O 1
ATOM 799 N N . VAL A 1 100 ? 11.272 -13.239 2.689 1.00 87.19 100 VAL A N 1
ATOM 800 C CA . VAL A 1 100 ? 10.831 -13.915 3.922 1.00 87.19 100 VAL A CA 1
ATOM 801 C C . VAL A 1 100 ? 11.021 -13.017 5.146 1.00 87.19 100 VAL A C 1
ATOM 803 O O . VAL A 1 100 ? 10.076 -12.767 5.891 1.00 87.19 100 VAL A O 1
ATOM 806 N N . LEU A 1 101 ? 12.235 -12.508 5.355 1.00 90.12 101 LEU A N 1
ATOM 807 C CA . LEU A 1 101 ? 12.578 -11.685 6.515 1.00 90.12 101 LEU A CA 1
ATOM 808 C C . LEU A 1 101 ? 12.168 -10.227 6.310 1.00 90.12 101 LEU A C 1
ATOM 810 O O . LEU A 1 101 ? 11.560 -9.631 7.195 1.00 90.12 101 LEU A O 1
ATOM 814 N N . GLY A 1 102 ? 12.483 -9.648 5.151 1.00 85.25 102 GLY A N 1
ATOM 815 C CA . GLY A 1 102 ? 12.202 -8.237 4.885 1.00 85.25 102 GLY A CA 1
ATOM 816 C C . GLY A 1 102 ? 10.705 -7.930 4.860 1.00 85.25 102 GLY A C 1
ATOM 817 O O . GLY A 1 102 ? 10.304 -6.900 5.396 1.00 85.25 102 GLY A O 1
ATOM 818 N N . TYR A 1 103 ? 9.871 -8.845 4.353 1.00 85.00 103 TYR A N 1
ATOM 819 C CA . TYR A 1 103 ? 8.415 -8.715 4.467 1.00 85.00 103 TYR A CA 1
ATOM 820 C C . TYR A 1 103 ? 7.951 -8.752 5.929 1.00 85.00 103 TYR A C 1
ATOM 822 O O . TYR A 1 103 ? 7.143 -7.926 6.344 1.00 85.00 103 TYR A O 1
ATOM 830 N N . GLY A 1 104 ? 8.513 -9.650 6.747 1.00 83.94 104 GLY A N 1
ATOM 831 C CA . GLY A 1 104 ? 8.227 -9.706 8.184 1.00 83.94 104 GLY A CA 1
ATOM 832 C C . GLY A 1 104 ? 8.610 -8.417 8.921 1.00 83.94 104 GLY A C 1
ATOM 833 O O . GLY A 1 104 ? 7.825 -7.905 9.719 1.00 83.94 104 GLY A O 1
ATOM 834 N N . CYS A 1 105 ? 9.780 -7.846 8.621 1.00 84.69 105 CYS A N 1
ATOM 835 C CA . CYS A 1 105 ? 10.217 -6.563 9.178 1.00 84.69 105 CYS A CA 1
ATOM 836 C C . CYS A 1 105 ? 9.326 -5.402 8.719 1.00 84.69 105 CYS A C 1
ATOM 838 O O . CYS A 1 105 ? 8.959 -4.554 9.531 1.00 84.69 105 CYS A O 1
ATOM 840 N N . MET A 1 106 ? 8.952 -5.378 7.439 1.00 86.94 106 MET A N 1
ATOM 841 C CA . MET A 1 106 ? 8.030 -4.390 6.883 1.00 86.94 106 MET A CA 1
ATOM 842 C C . MET A 1 106 ? 6.674 -4.444 7.600 1.00 86.94 106 MET A C 1
ATOM 844 O O . MET A 1 106 ? 6.202 -3.407 8.065 1.00 86.94 106 MET A O 1
ATOM 848 N N . LEU A 1 107 ? 6.097 -5.630 7.815 1.00 83.12 107 LEU A N 1
ATOM 849 C CA . LEU A 1 107 ? 4.864 -5.778 8.595 1.00 83.12 107 LEU A CA 1
ATOM 850 C C . LEU A 1 107 ? 5.036 -5.329 10.053 1.00 83.12 107 LEU A C 1
ATOM 852 O O . LEU A 1 107 ? 4.155 -4.669 10.600 1.00 83.12 107 LEU A O 1
ATOM 856 N N . ALA A 1 108 ? 6.176 -5.627 10.682 1.00 84.44 108 ALA A N 1
ATOM 857 C CA . ALA A 1 108 ? 6.462 -5.182 12.045 1.00 84.44 108 ALA A CA 1
ATOM 858 C C . ALA A 1 108 ? 6.519 -3.647 12.167 1.00 84.44 108 ALA A C 1
ATOM 860 O O . ALA A 1 108 ? 6.086 -3.105 13.181 1.00 84.44 108 ALA A O 1
ATOM 861 N N . LEU A 1 109 ? 6.990 -2.943 11.131 1.00 84.25 109 LEU A N 1
ATOM 862 C CA . LEU A 1 109 ? 6.991 -1.476 11.047 1.00 84.25 109 LEU A CA 1
ATOM 863 C C . LEU A 1 109 ? 5.584 -0.879 10.897 1.00 84.25 109 LEU A C 1
ATOM 865 O O . LEU A 1 109 ? 5.336 0.226 11.377 1.00 84.25 109 LEU A O 1
ATOM 869 N N . HIS A 1 110 ? 4.650 -1.613 10.290 1.00 79.56 110 HIS A N 1
ATOM 870 C CA . HIS A 1 110 ? 3.263 -1.170 10.146 1.00 79.56 110 HIS A CA 1
ATOM 871 C C . HIS A 1 110 ? 2.521 -1.157 11.489 1.00 79.56 110 HIS A C 1
ATOM 873 O O . HIS A 1 110 ? 1.752 -0.235 11.762 1.00 79.56 110 HIS A O 1
ATOM 879 N N . VAL A 1 111 ? 2.783 -2.137 12.362 1.00 80.75 111 VAL A N 1
ATOM 880 C CA . VAL A 1 111 ? 2.106 -2.285 13.665 1.00 80.75 111 VAL A CA 1
ATOM 881 C C . VAL A 1 111 ? 2.135 -1.007 14.525 1.00 80.75 111 VAL A C 1
ATOM 883 O O . VAL A 1 111 ? 1.053 -0.544 14.892 1.00 80.75 111 VAL A O 1
ATOM 886 N N . PRO A 1 112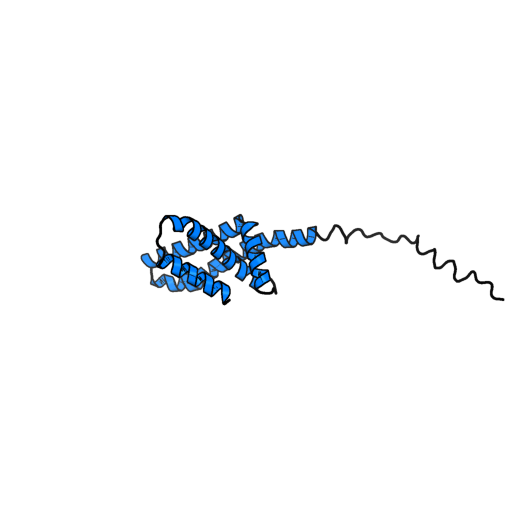 ? 3.289 -0.382 14.840 1.00 79.56 112 PRO A N 1
ATOM 887 C CA . PRO A 1 112 ? 3.321 0.811 15.689 1.00 79.56 112 PRO A CA 1
ATOM 888 C C . PRO A 1 112 ? 2.662 2.034 15.034 1.00 79.56 112 PRO A C 1
ATOM 890 O O . PRO A 1 112 ? 2.057 2.848 15.732 1.00 79.56 112 PRO A O 1
ATOM 89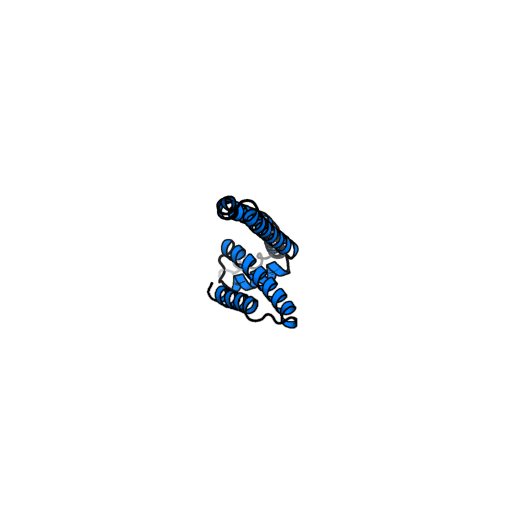3 N N . ILE A 1 113 ? 2.738 2.161 13.705 1.00 75.50 113 ILE A N 1
ATOM 894 C CA . ILE A 1 113 ? 2.117 3.261 12.946 1.00 75.50 113 ILE A CA 1
ATOM 895 C C . ILE A 1 113 ? 0.595 3.153 13.022 1.00 75.50 113 ILE A C 1
ATOM 897 O O . ILE A 1 113 ? -0.105 4.130 13.305 1.00 75.50 113 ILE A O 1
ATOM 901 N N . LEU A 1 114 ? 0.085 1.942 12.828 1.00 74.69 114 LEU A N 1
ATOM 902 C CA . LEU A 1 114 ? -1.336 1.650 12.903 1.00 74.69 114 LEU A CA 1
ATOM 903 C C . LEU A 1 114 ? -1.861 1.785 14.339 1.00 74.69 114 LEU A C 1
ATOM 905 O O . LEU A 1 114 ? -2.926 2.362 14.549 1.00 74.69 114 LEU A O 1
ATOM 909 N N . GLU A 1 115 ? -1.097 1.349 15.344 1.00 75.31 115 GLU A N 1
ATOM 910 C CA . GLU A 1 115 ? -1.433 1.577 16.754 1.00 75.31 115 GLU A CA 1
ATOM 911 C C . GLU A 1 115 ? -1.448 3.062 17.123 1.00 75.31 115 GLU A C 1
ATOM 913 O O . GLU A 1 115 ? -2.326 3.494 17.871 1.00 75.31 115 GLU A O 1
ATOM 918 N N . TYR A 1 116 ? -0.525 3.866 16.593 1.00 76.06 116 TYR A N 1
ATOM 919 C CA . TYR A 1 116 ? -0.552 5.317 16.771 1.00 76.06 116 TYR A CA 1
ATOM 920 C C . TYR A 1 116 ? -1.832 5.934 16.189 1.00 76.06 116 TYR A C 1
ATOM 922 O O . TYR A 1 116 ? -2.477 6.751 16.854 1.00 76.06 116 TYR A O 1
ATOM 930 N N . ALA A 1 117 ? -2.244 5.508 14.990 1.00 70.06 117 ALA A N 1
ATOM 931 C CA . ALA A 1 117 ? -3.497 5.951 14.383 1.00 70.06 117 ALA A CA 1
ATOM 932 C C . ALA A 1 117 ? -4.720 5.531 15.223 1.00 70.06 117 ALA A C 1
ATOM 934 O O . ALA A 1 117 ? -5.614 6.347 15.465 1.00 70.06 117 ALA A O 1
ATOM 935 N N . LEU A 1 118 ? -4.725 4.299 15.747 1.00 66.88 118 LEU A N 1
ATOM 936 C CA . LEU A 1 118 ? -5.829 3.752 16.543 1.00 66.88 118 LEU A CA 1
ATOM 937 C C . LEU A 1 118 ? -5.954 4.382 17.934 1.00 66.88 118 LEU A C 1
ATOM 939 O O . LEU A 1 118 ? -7.067 4.577 18.419 1.00 66.88 118 LEU A O 1
ATOM 943 N N . ARG A 1 119 ? -4.837 4.758 18.572 1.00 65.75 119 ARG A N 1
ATOM 944 C CA . ARG A 1 119 ? -4.830 5.410 19.898 1.00 65.75 119 ARG A CA 1
ATOM 945 C C . ARG A 1 119 ? -5.672 6.686 19.934 1.00 65.75 119 ARG A C 1
ATOM 947 O O . ARG A 1 119 ? -6.223 7.016 20.981 1.00 65.75 119 ARG A O 1
ATOM 954 N N . LYS A 1 120 ? -5.797 7.402 18.810 1.00 59.47 120 LYS A N 1
ATOM 955 C CA . LYS A 1 120 ? -6.689 8.569 18.701 1.00 59.47 120 LYS A CA 1
ATOM 956 C C . LYS A 1 120 ? -8.175 8.191 18.689 1.00 59.47 120 LYS A C 1
ATOM 958 O O . LYS A 1 120 ? -8.973 8.986 19.166 1.00 59.47 120 LYS A O 1
ATOM 963 N N . TYR A 1 121 ? -8.531 7.012 18.182 1.00 56.28 121 TYR A N 1
ATOM 964 C CA . TYR A 1 121 ? -9.912 6.526 18.124 1.00 56.28 121 TYR A CA 1
ATOM 965 C C . TYR A 1 121 ? -10.390 6.013 19.488 1.00 56.28 121 TYR A C 1
ATOM 967 O O . TYR A 1 121 ? -11.398 6.487 19.994 1.00 56.28 121 TYR A O 1
ATOM 975 N N . THR A 1 122 ? -9.595 5.182 20.173 1.00 54.91 122 THR A N 1
ATOM 976 C CA . THR A 1 122 ? -9.939 4.698 21.528 1.00 54.91 122 THR A CA 1
ATOM 977 C C . THR A 1 122 ? -10.082 5.845 22.538 1.00 54.91 122 THR A C 1
ATOM 979 O O . THR A 1 122 ? -10.854 5.759 23.491 1.00 54.91 122 THR A O 1
ATOM 982 N N . ARG A 1 123 ? -9.359 6.954 22.320 1.00 51.72 123 ARG A N 1
ATOM 983 C CA . ARG A 1 123 ? -9.484 8.182 23.119 1.00 51.72 123 ARG A CA 1
ATOM 984 C C . ARG A 1 123 ? -10.730 9.009 22.782 1.00 51.72 123 ARG A C 1
ATOM 986 O O . ARG A 1 123 ? -11.186 9.761 23.629 1.00 51.72 123 ARG A O 1
ATOM 993 N N . ALA A 1 124 ? -11.251 8.903 21.560 1.00 52.78 124 ALA A N 1
ATOM 994 C CA . ALA A 1 124 ? -12.468 9.585 21.123 1.00 52.78 124 ALA A CA 1
ATOM 995 C C . ALA A 1 124 ? -13.734 8.844 21.589 1.00 52.78 124 ALA A C 1
ATOM 997 O O . ALA A 1 124 ? -14.691 9.496 22.005 1.00 52.78 124 ALA A O 1
ATOM 998 N N . ASP A 1 125 ? -13.704 7.507 21.627 1.00 50.81 125 ASP A N 1
ATOM 999 C CA . ASP A 1 125 ? -14.766 6.692 22.239 1.00 50.81 125 ASP A CA 1
ATOM 1000 C C . ASP A 1 125 ? -14.881 7.009 23.742 1.00 50.81 125 ASP A C 1
ATOM 1002 O O . ASP A 1 125 ? -15.951 7.341 24.243 1.00 50.81 125 ASP A O 1
ATOM 1006 N N . SER A 1 126 ? -13.742 7.074 24.440 1.00 48.25 126 SER A N 1
ATOM 1007 C CA . SER A 1 126 ? -13.678 7.496 25.851 1.00 48.25 126 SER A CA 1
ATOM 1008 C C . SER A 1 126 ? -13.876 9.001 26.084 1.00 48.25 126 SER A C 1
ATOM 1010 O O . SER A 1 126 ? -14.022 9.414 27.229 1.00 48.25 126 SER A O 1
ATOM 1012 N N . ALA A 1 127 ? -13.908 9.827 25.031 1.00 53.94 127 ALA A N 1
ATOM 1013 C CA . ALA A 1 127 ? -14.299 11.241 25.102 1.00 53.94 127 ALA A CA 1
ATOM 1014 C C . ALA A 1 127 ? -15.780 11.469 24.750 1.00 53.94 127 ALA A C 1
ATOM 1016 O O . ALA A 1 127 ? -16.310 12.542 25.030 1.00 53.94 127 ALA A O 1
ATOM 1017 N N . THR A 1 128 ? -16.448 10.465 24.175 1.00 45.53 128 THR A N 1
ATOM 1018 C CA . THR A 1 128 ? -17.910 10.438 24.019 1.00 45.53 128 THR A CA 1
ATOM 1019 C C . THR A 1 128 ? -18.574 9.888 25.289 1.00 45.53 128 THR A C 1
ATOM 1021 O O . THR A 1 128 ? -19.679 10.300 25.633 1.00 45.53 128 THR A O 1
ATOM 1024 N N . GLU A 1 129 ? -17.853 9.064 26.057 1.00 54.50 129 GLU A N 1
ATOM 1025 C CA . GLU A 1 129 ? -18.270 8.551 27.368 1.00 54.50 129 GLU A CA 1
ATOM 1026 C C . GLU A 1 129 ? -17.547 9.230 28.555 1.00 54.50 129 GLU A C 1
ATOM 1028 O O . GLU A 1 129 ? -16.882 8.583 29.362 1.00 54.50 129 GLU A O 1
ATOM 1033 N N . PRO A 1 130 ? -17.613 10.574 28.653 1.00 48.47 130 PRO A N 1
ATOM 1034 C CA . PRO A 1 130 ? -17.736 11.227 29.955 1.00 48.47 130 PRO A CA 1
ATOM 1035 C C . PRO A 1 130 ? -18.614 12.492 29.887 1.00 48.47 130 PRO A C 1
ATOM 1037 O O . PRO A 1 130 ? -18.335 13.482 30.559 1.00 48.47 130 PRO A O 1
ATOM 1040 N N . ALA A 1 131 ? -19.680 12.481 29.078 1.00 50.81 131 ALA A N 1
ATOM 1041 C CA . ALA A 1 131 ? -20.748 13.485 29.172 1.00 50.81 131 ALA A CA 1
ATOM 1042 C C . ALA A 1 131 ? -22.093 12.914 29.657 1.00 50.81 131 ALA A C 1
ATOM 1044 O O . ALA A 1 131 ? -22.984 13.698 29.972 1.00 50.81 131 ALA A O 1
ATOM 1045 N N . ASN A 1 132 ? -22.243 11.585 29.770 1.00 55.97 132 ASN A N 1
ATOM 1046 C CA . ASN A 1 132 ? -23.465 10.976 30.319 1.00 55.97 132 ASN A CA 1
ATOM 1047 C C . ASN A 1 132 ? -23.249 10.038 31.526 1.00 55.97 132 ASN A C 1
ATOM 1049 O O . ASN A 1 132 ? -24.228 9.617 32.124 1.00 55.97 132 ASN A O 1
ATOM 1053 N N . GLU A 1 133 ? -22.012 9.736 31.944 1.00 56.34 133 GLU A N 1
ATOM 1054 C CA . GLU A 1 133 ? -21.795 8.705 32.984 1.00 56.34 133 GLU A CA 1
ATOM 1055 C C . GLU A 1 133 ? -20.815 9.044 34.114 1.00 56.34 133 GLU A C 1
ATOM 1057 O O . GLU A 1 133 ? -20.509 8.184 34.935 1.00 56.34 133 GLU A O 1
ATOM 1062 N N . ALA A 1 134 ? -20.380 10.298 34.270 1.00 56.38 134 ALA A N 1
ATOM 1063 C CA . ALA A 1 134 ? -19.634 10.658 35.478 1.00 56.38 134 ALA A CA 1
ATOM 1064 C C . ALA A 1 134 ? -19.861 12.098 35.945 1.00 56.38 134 ALA A C 1
ATOM 1066 O O . ALA A 1 134 ? -18.966 12.936 35.894 1.00 56.38 134 ALA A O 1
ATOM 1067 N N . GLN A 1 135 ? -21.028 12.339 36.547 1.00 38.38 135 GLN A N 1
ATOM 1068 C CA . GLN A 1 135 ? -21.011 13.019 37.839 1.00 38.38 135 GLN A CA 1
ATOM 1069 C C . GLN A 1 135 ? -21.731 12.150 38.884 1.00 38.38 135 GLN A C 1
ATOM 1071 O O . GLN A 1 135 ? -22.945 11.963 38.795 1.00 38.38 135 GLN A O 1
ATOM 1076 N N . PRO A 1 136 ? -21.007 11.604 39.877 1.00 57.28 136 PRO A N 1
ATOM 1077 C CA . PRO A 1 136 ? -21.615 10.977 41.038 1.00 57.28 136 PRO A CA 1
ATOM 1078 C C . PRO A 1 136 ? -22.191 12.081 41.930 1.00 57.28 136 PRO A C 1
ATOM 1080 O O . PRO A 1 136 ? -21.512 13.062 42.224 1.00 57.28 136 PRO A O 1
ATOM 1083 N N . THR A 1 137 ? -23.426 11.922 42.400 1.00 38.84 137 THR A N 1
ATOM 1084 C CA . THR A 1 137 ? -23.916 12.686 43.556 1.00 38.84 137 THR A CA 1
ATOM 1085 C C . THR A 1 137 ? -23.887 11.751 44.770 1.00 38.84 137 THR A C 1
ATOM 1087 O O . THR A 1 137 ? -24.726 10.853 44.846 1.00 38.84 137 THR A O 1
ATOM 1090 N N . PRO A 1 138 ? -22.924 11.884 45.707 1.00 46.31 138 PRO A N 1
ATOM 1091 C CA . PRO A 1 138 ? -23.019 11.277 47.036 1.00 46.31 138 PRO A CA 1
ATOM 1092 C C . PRO A 1 138 ? -24.233 11.835 47.810 1.00 46.31 138 PRO A C 1
ATOM 1094 O O . PRO A 1 138 ? -24.746 12.901 47.481 1.00 46.31 138 PRO A O 1
ATOM 1097 N N . PRO A 1 139 ? -24.727 11.112 48.823 1.00 49.66 139 PRO A N 1
ATOM 1098 C CA . PRO A 1 139 ? -26.132 10.770 49.002 1.00 49.66 139 PRO A CA 1
ATOM 1099 C C . PRO A 1 139 ? -27.011 11.973 49.363 1.00 49.66 139 PRO A C 1
ATOM 1101 O O . PRO A 1 139 ? -27.019 12.432 50.502 1.00 49.66 139 PRO A O 1
ATOM 1104 N N . ALA A 1 140 ? -27.854 12.410 48.429 1.00 41.00 140 ALA A N 1
ATOM 1105 C CA . ALA A 1 140 ? -29.052 13.166 48.774 1.00 41.00 140 ALA A CA 1
ATOM 1106 C C . ALA A 1 140 ? -30.161 12.180 49.167 1.00 41.00 140 ALA A C 1
ATOM 1108 O O . ALA A 1 140 ? -31.033 11.809 48.381 1.00 41.00 140 ALA A O 1
ATOM 1109 N N . GLN A 1 141 ? -30.119 11.760 50.430 1.00 52.50 141 GLN A N 1
ATOM 1110 C CA . GLN A 1 141 ? -31.333 11.503 51.193 1.00 52.50 141 GLN A CA 1
ATOM 1111 C C . GLN A 1 141 ? -32.201 12.775 51.169 1.00 52.50 141 GLN A C 1
ATOM 1113 O O . GLN A 1 141 ? -32.125 13.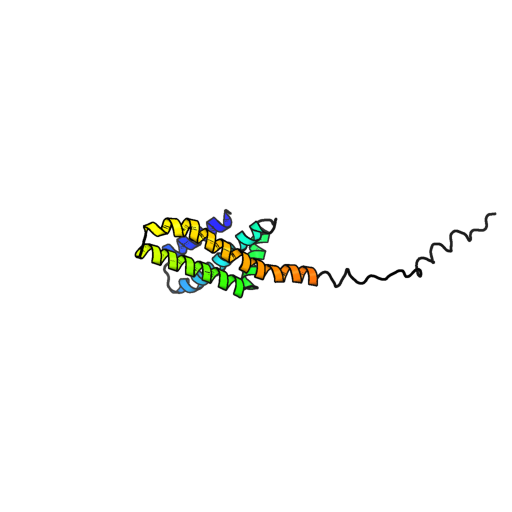567 52.098 1.00 52.50 141 GLN A O 1
ATOM 1118 N N . SER A 1 142 ? -32.987 13.022 50.117 1.00 45.34 142 SER A N 1
ATOM 1119 C CA . SER A 1 142 ? -34.022 14.076 50.124 1.00 45.34 142 SER A CA 1
ATOM 1120 C C . SER A 1 142 ? -34.852 14.137 48.832 1.00 45.34 142 SER A C 1
ATOM 1122 O O . SER A 1 142 ? -34.938 15.190 48.218 1.00 45.34 142 SER A O 1
ATOM 1124 N N . ALA A 1 143 ? -35.501 13.042 48.409 1.00 45.81 143 ALA A N 1
ATOM 1125 C CA . ALA A 1 143 ? -36.720 13.164 47.574 1.00 45.81 143 ALA A CA 1
ATOM 1126 C C . ALA A 1 143 ? -37.541 11.878 47.358 1.00 45.81 143 ALA A C 1
ATOM 1128 O O . ALA A 1 143 ? -38.639 11.985 46.831 1.00 45.81 143 ALA A O 1
ATOM 1129 N N . SER A 1 144 ? -37.120 10.686 47.809 1.00 43.62 144 SER A N 1
ATOM 1130 C CA . SER A 1 144 ? -38.061 9.551 47.973 1.00 43.62 144 SER A CA 1
ATOM 1131 C C . SER A 1 144 ? -38.602 9.430 49.407 1.00 43.62 144 SER A C 1
ATOM 1133 O O . SER A 1 144 ? -39.193 8.427 49.791 1.00 43.62 144 SER A O 1
ATOM 1135 N N . SER A 1 145 ? -38.501 10.514 50.184 1.00 42.91 145 SER A N 1
ATOM 1136 C CA . SER A 1 145 ? -39.262 10.719 51.425 1.00 42.91 145 SER A CA 1
ATOM 1137 C C . SER A 1 145 ? -40.710 11.180 51.155 1.00 42.91 145 SER A C 1
ATOM 1139 O O . SER A 1 145 ? -41.327 11.809 52.010 1.00 42.91 145 SER A O 1
ATOM 1141 N N . GLY A 1 146 ? -41.252 10.905 49.963 1.00 45.81 146 GLY A N 1
ATOM 1142 C CA . GLY A 1 146 ? -42.660 11.131 49.617 1.00 45.81 146 GLY A CA 1
ATOM 1143 C C . GLY A 1 146 ? -43.503 9.853 49.592 1.00 45.81 146 GLY A C 1
ATOM 1144 O O . GLY A 1 146 ? -44.710 9.924 49.778 1.00 45.81 146 GLY A O 1
ATOM 1145 N N . GLU A 1 147 ? -42.886 8.678 49.427 1.00 49.53 147 GLU A N 1
ATOM 1146 C CA . GLU A 1 147 ? -43.620 7.400 49.343 1.00 49.53 147 GLU A CA 1
ATOM 1147 C C . GLU A 1 147 ? -43.500 6.529 50.602 1.00 49.53 147 GLU A C 1
ATOM 1149 O O . GLU A 1 147 ? -44.299 5.614 50.798 1.00 49.53 147 GLU A O 1
ATOM 1154 N N . TYR A 1 148 ? -42.567 6.844 51.507 1.00 47.00 148 TYR A N 1
ATOM 1155 C CA . TYR A 1 148 ? -42.444 6.167 52.805 1.00 47.00 148 TYR A CA 1
ATOM 1156 C C . TYR A 1 148 ? -43.208 6.864 53.943 1.00 47.00 148 TYR A C 1
ATOM 1158 O O . TYR A 1 148 ? -43.416 6.258 54.987 1.00 47.00 148 TYR A O 1
ATOM 1166 N N . PHE A 1 149 ? -43.693 8.097 53.747 1.00 52.34 149 PHE A N 1
ATOM 1167 C CA . PHE A 1 149 ? -44.424 8.840 54.786 1.00 52.34 149 PHE A CA 1
ATOM 1168 C C . PHE A 1 149 ? -45.940 8.541 54.828 1.00 52.34 149 PHE A C 1
ATOM 1170 O O . PHE A 1 149 ? -46.625 8.948 55.762 1.00 52.34 149 PHE A O 1
ATOM 1177 N N . THR A 1 150 ? -46.491 7.797 53.859 1.00 54.34 150 THR A N 1
ATOM 1178 C CA . THR A 1 150 ? -47.956 7.607 53.730 1.00 54.34 150 THR A CA 1
ATOM 1179 C C . THR A 1 150 ? -48.436 6.166 53.945 1.00 54.34 150 THR A C 1
ATOM 1181 O O . THR A 1 150 ? -49.630 5.902 53.836 1.00 54.34 150 THR A O 1
ATOM 1184 N N . ARG A 1 151 ? -47.568 5.214 54.321 1.00 51.03 151 ARG A N 1
ATOM 1185 C CA . ARG A 1 151 ? -48.029 3.851 54.674 1.00 51.03 151 ARG A CA 1
ATOM 1186 C C . ARG A 1 151 ? -48.365 3.635 56.155 1.00 51.03 151 ARG A C 1
ATOM 1188 O O . ARG A 1 151 ? -49.070 2.677 56.445 1.00 51.03 151 ARG A O 1
ATOM 1195 N N . ASP A 1 152 ? -47.990 4.558 57.044 1.00 56.16 152 ASP A N 1
ATOM 1196 C CA . ASP A 1 152 ? -48.282 4.472 58.491 1.00 56.16 152 ASP A CA 1
ATOM 1197 C C . ASP A 1 152 ? -49.359 5.457 58.995 1.00 56.16 152 ASP A C 1
ATOM 1199 O O . ASP A 1 152 ? -49.656 5.505 60.184 1.00 56.16 152 ASP A O 1
ATOM 1203 N N . GLN A 1 153 ? -50.008 6.213 58.102 1.00 58.94 153 GLN A N 1
ATOM 1204 C CA . GLN A 1 153 ? -51.126 7.118 58.433 1.00 58.94 153 GLN A CA 1
ATOM 1205 C C . GLN A 1 153 ? -52.492 6.538 58.023 1.00 58.94 153 GLN A C 1
ATOM 1207 O O . GLN A 1 153 ? -53.389 7.260 57.589 1.00 58.94 153 GLN A O 1
ATOM 1212 N N . LEU A 1 154 ? -52.668 5.220 58.153 1.00 61.66 154 LEU A N 1
ATOM 1213 C CA . LEU A 1 154 ? -53.993 4.600 58.123 1.00 61.66 154 LEU A CA 1
ATOM 1214 C C . LEU A 1 154 ? -54.458 4.359 59.567 1.00 61.66 154 LEU A C 1
ATOM 1216 O O . LEU A 1 154 ? -53.872 3.518 60.252 1.00 61.66 154 LEU A O 1
ATOM 1220 N N . PRO A 1 155 ? -55.504 5.057 60.055 1.00 59.03 155 PRO A N 1
ATOM 1221 C CA . PRO A 1 155 ? -56.114 4.723 61.333 1.00 59.03 155 PRO A CA 1
ATOM 1222 C C . PRO A 1 155 ? -56.686 3.307 61.244 1.00 59.03 155 PRO A C 1
ATOM 1224 O O . PRO A 1 155 ? -57.647 3.048 60.516 1.00 59.03 155 PRO A O 1
ATOM 1227 N N . ARG A 1 156 ? -56.072 2.382 61.983 1.00 60.62 156 ARG A N 1
ATOM 1228 C CA . ARG A 1 156 ? -56.606 1.038 62.193 1.00 60.62 156 ARG A CA 1
ATOM 1229 C C . ARG A 1 156 ? -57.855 1.186 63.076 1.00 60.62 156 ARG A C 1
ATOM 1231 O O . ARG A 1 156 ? -57.723 1.469 64.264 1.00 60.62 156 ARG A O 1
ATOM 1238 N N . LYS A 1 157 ? -59.040 1.108 62.464 1.00 53.28 157 LYS A N 1
ATOM 1239 C CA . LYS A 1 157 ? -60.303 0.854 63.173 1.00 53.28 157 LYS A CA 1
ATOM 1240 C C . LYS A 1 157 ? -60.361 -0.595 63.635 1.00 53.28 157 LYS A C 1
ATOM 1242 O O . LYS A 1 157 ? -59.761 -1.444 62.936 1.00 53.28 157 LYS A O 1
#

Organism: NCBI:txid2610880